Protein AF-A0A3S3ECY4-F1 (afdb_monomer_lite)

Radius of gyration: 15.75 Å; chains: 1; bounding box: 46×23×40 Å

Secondary structure (DSSP, 8-state):
------PPEEEEEEEEEEES---HHHHHHHHHHHHHHHHTT-TT--SSPEEEEEEEETTEEEEEEEEEEEEEEPP---

Organism: NCBI:txid1644129

Structure (mmCIF, N/CA/C/O backbone):
data_AF-A0A3S3ECY4-F1
#
_entry.id   AF-A0A3S3ECY4-F1
#
loop_
_atom_site.group_PDB
_atom_site.id
_atom_site.type_symbol
_atom_site.label_atom_id
_atom_site.label_alt_id
_atom_site.label_comp_id
_atom_site.label_asym_id
_atom_site.label_entity_id
_atom_site.label_seq_id
_atom_site.pdbx_PDB_ins_code
_atom_site.Cartn_x
_atom_site.Cartn_y
_atom_site.Cartn_z
_atom_site.occupancy
_atom_site.B_iso_or_equiv
_atom_site.auth_seq_id
_atom_site.auth_comp_id
_atom_site.auth_asym_id
_atom_site.auth_atom_id
_atom_site.pdbx_PDB_mod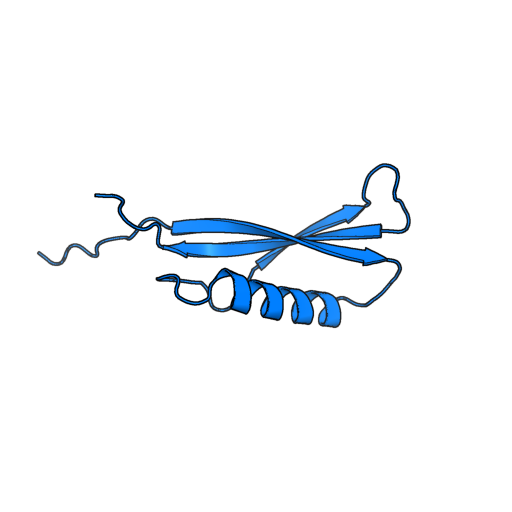el_num
ATOM 1 N N . MET A 1 1 ? 33.095 7.195 -22.790 1.00 43.12 1 MET A N 1
ATOM 2 C CA . MET A 1 1 ? 31.857 7.775 -22.236 1.00 43.12 1 MET A CA 1
AT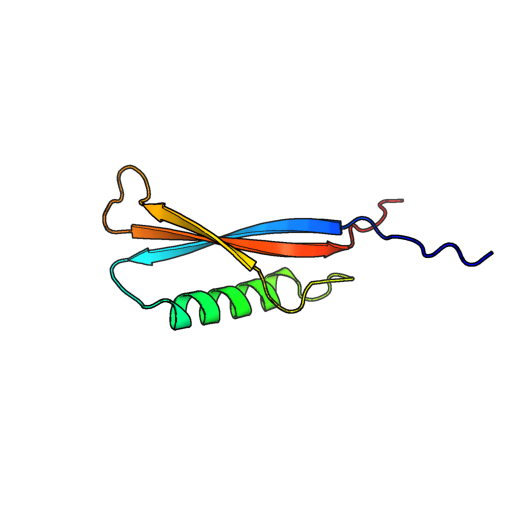OM 3 C C . MET A 1 1 ? 30.859 6.650 -22.035 1.00 43.12 1 MET A C 1
ATOM 5 O O . MET A 1 1 ? 30.366 6.123 -23.020 1.00 43.12 1 MET A O 1
ATOM 9 N N . ARG A 1 2 ? 30.615 6.236 -20.792 1.00 46.09 2 ARG A N 1
ATOM 10 C CA . ARG A 1 2 ? 29.347 5.610 -20.404 1.00 46.09 2 ARG A CA 1
ATOM 11 C C . ARG A 1 2 ? 28.739 6.603 -19.431 1.00 46.09 2 ARG A C 1
ATOM 13 O O . ARG A 1 2 ? 29.217 6.705 -18.309 1.00 46.09 2 ARG A O 1
ATOM 20 N N . GLY A 1 3 ? 27.850 7.451 -19.933 1.00 46.25 3 GLY A N 1
ATOM 21 C CA . GLY A 1 3 ? 26.923 8.126 -19.042 1.00 46.25 3 GLY A CA 1
ATOM 22 C C . GLY A 1 3 ? 25.961 7.041 -18.602 1.00 46.25 3 GLY A C 1
ATOM 23 O O . GLY A 1 3 ? 25.281 6.470 -19.450 1.00 46.25 3 GLY A O 1
ATOM 24 N N . ASP A 1 4 ? 25.999 6.680 -17.326 1.00 51.28 4 ASP A N 1
ATOM 25 C CA . ASP A 1 4 ? 24.835 6.068 -16.707 1.00 51.28 4 ASP A CA 1
ATOM 26 C C . ASP A 1 4 ? 23.736 7.122 -16.830 1.00 51.28 4 ASP A C 1
ATOM 28 O O . ASP A 1 4 ? 23.806 8.169 -16.184 1.00 51.28 4 ASP A O 1
ATOM 32 N N . ASP A 1 5 ? 22.804 6.909 -17.756 1.00 56.88 5 ASP A N 1
ATOM 33 C CA . ASP A 1 5 ? 21.613 7.738 -17.859 1.00 56.88 5 ASP A CA 1
ATOM 34 C C . ASP A 1 5 ? 20.809 7.462 -16.589 1.00 56.88 5 ASP A C 1
ATOM 36 O O . ASP A 1 5 ? 20.141 6.433 -16.450 1.00 56.88 5 ASP A O 1
ATOM 40 N N . ILE A 1 6 ? 20.989 8.318 -15.583 1.00 62.72 6 ILE A N 1
ATOM 41 C CA . ILE A 1 6 ? 20.211 8.268 -14.353 1.00 62.72 6 ILE A CA 1
ATOM 42 C C . ILE A 1 6 ? 18.811 8.723 -14.755 1.00 62.72 6 ILE A C 1
ATOM 44 O O . ILE A 1 6 ? 18.514 9.916 -14.720 1.00 62.72 6 ILE A O 1
ATOM 48 N N . MET A 1 7 ? 17.964 7.776 -15.168 1.00 67.19 7 MET A N 1
ATOM 49 C CA . MET A 1 7 ? 16.551 8.064 -15.384 1.00 67.19 7 MET A CA 1
ATOM 50 C C . MET A 1 7 ? 15.984 8.635 -14.086 1.00 67.19 7 MET A C 1
ATOM 52 O O . MET A 1 7 ? 16.145 8.052 -13.005 1.00 67.19 7 MET A O 1
ATOM 56 N N . ALA A 1 8 ? 15.356 9.806 -14.180 1.00 81.81 8 ALA A N 1
ATOM 57 C CA . ALA A 1 8 ? 14.696 10.396 -13.032 1.00 81.81 8 ALA A CA 1
ATOM 58 C C . ALA A 1 8 ? 13.588 9.446 -12.540 1.00 81.81 8 ALA A C 1
ATOM 60 O O . ALA A 1 8 ? 12.936 8.745 -13.312 1.00 81.81 8 ALA A O 1
ATOM 61 N N . LYS A 1 9 ? 13.416 9.368 -11.219 1.00 87.69 9 LYS A N 1
ATOM 62 C CA . LYS A 1 9 ? 12.395 8.526 -10.590 1.00 87.69 9 LYS A CA 1
ATOM 63 C C . LYS A 1 9 ? 11.219 9.391 -10.160 1.00 87.69 9 LYS A C 1
ATOM 65 O O . LYS A 1 9 ? 11.416 10.435 -9.543 1.00 87.69 9 LYS A O 1
ATOM 70 N N . SER A 1 10 ? 10.003 8.928 -10.422 1.00 93.50 10 SER A N 1
ATOM 71 C CA . SER A 1 10 ? 8.774 9.491 -9.862 1.00 93.50 10 SER A CA 1
ATOM 72 C C . SER A 1 10 ? 8.254 8.615 -8.727 1.00 93.50 10 SER A C 1
ATOM 74 O O . SER A 1 10 ? 8.360 7.389 -8.791 1.00 93.50 10 SER A O 1
ATOM 76 N N . ALA A 1 11 ? 7.683 9.240 -7.697 1.00 95.62 11 ALA A N 1
ATOM 77 C CA . ALA A 1 11 ? 7.022 8.553 -6.595 1.00 95.62 11 ALA A CA 1
ATOM 78 C C . ALA A 1 11 ? 5.503 8.532 -6.814 1.00 95.62 11 ALA A C 1
ATOM 80 O O . ALA A 1 11 ? 4.882 9.566 -7.058 1.00 95.62 11 ALA A O 1
ATOM 81 N N . ILE A 1 12 ? 4.900 7.355 -6.675 1.00 96.81 12 ILE A N 1
ATOM 82 C CA . ILE A 1 12 ? 3.452 7.173 -6.583 1.00 96.81 12 ILE A CA 1
ATOM 83 C C . ILE A 1 12 ? 3.132 6.859 -5.127 1.00 96.81 12 ILE A C 1
ATOM 85 O O . ILE A 1 12 ? 3.607 5.860 -4.584 1.00 96.81 12 ILE A O 1
ATOM 89 N N . THR A 1 13 ? 2.301 7.696 -4.512 1.00 97.88 13 THR A N 1
ATOM 90 C CA . THR A 1 13 ? 1.778 7.462 -3.166 1.00 97.88 13 THR A CA 1
ATOM 91 C C . THR A 1 13 ? 0.328 7.011 -3.229 1.00 97.88 13 THR A C 1
ATOM 93 O O . THR A 1 13 ? -0.447 7.463 -4.072 1.00 97.88 13 THR A O 1
ATOM 96 N N . PHE A 1 14 ? -0.037 6.088 -2.349 1.00 98.31 14 PHE A N 1
ATOM 97 C CA . PHE A 1 14 ? -1.404 5.604 -2.209 1.00 98.31 14 PHE A CA 1
ATOM 98 C C . PHE A 1 14 ? -1.655 5.157 -0.772 1.00 98.31 14 PHE A C 1
ATOM 100 O O . PHE A 1 14 ? -0.723 4.783 -0.060 1.00 98.31 14 PHE A O 1
ATOM 107 N N . ASP A 1 15 ? -2.917 5.187 -0.358 1.00 97.94 15 ASP A N 1
ATOM 108 C CA . ASP A 1 15 ? -3.320 4.826 0.996 1.00 97.94 15 ASP A CA 1
ATOM 109 C C . ASP A 1 15 ? -4.149 3.532 0.967 1.00 97.94 15 ASP A C 1
ATOM 111 O O . ASP A 1 15 ? -5.060 3.381 0.150 1.00 97.94 15 ASP A O 1
ATOM 115 N N . VAL A 1 16 ? -3.845 2.601 1.870 1.00 97.81 16 VAL A N 1
ATOM 116 C CA . VAL A 1 16 ? -4.716 1.465 2.202 1.00 97.81 16 VAL A CA 1
ATOM 117 C C . VAL A 1 16 ? -5.454 1.820 3.483 1.00 97.81 16 VAL A C 1
ATOM 119 O O . VAL A 1 16 ? -4.821 2.165 4.477 1.00 97.81 16 VAL A O 1
ATOM 122 N N . VAL A 1 17 ? -6.784 1.762 3.461 1.00 96.38 17 VAL A N 1
ATOM 123 C CA . VAL A 1 17 ? -7.618 2.146 4.604 1.00 96.38 17 VAL A CA 1
ATOM 124 C C . VAL A 1 17 ? -8.244 0.904 5.219 1.00 96.38 17 VAL A C 1
ATOM 126 O O . VAL A 1 17 ? -8.972 0.179 4.543 1.00 96.38 17 VAL A O 1
ATOM 129 N N . GLU A 1 18 ? -7.988 0.683 6.504 1.00 95.44 18 GLU A N 1
ATOM 130 C CA . GLU A 1 18 ? -8.631 -0.371 7.284 1.00 95.44 18 GLU A CA 1
ATOM 131 C C . GLU A 1 18 ? -9.754 0.184 8.161 1.00 95.44 18 GLU A C 1
ATOM 133 O O . GLU A 1 18 ? -9.752 1.359 8.536 1.00 95.44 18 GLU A O 1
ATOM 138 N N . ARG A 1 19 ? -10.724 -0.676 8.490 1.00 94.38 19 ARG A N 1
ATOM 139 C CA . ARG A 1 19 ? -11.777 -0.402 9.472 1.00 94.38 19 ARG A CA 1
ATOM 140 C C . ARG A 1 19 ? -11.705 -1.454 10.572 1.00 94.38 19 ARG A C 1
ATOM 142 O O . ARG A 1 19 ? -12.056 -2.607 10.330 1.00 94.38 19 ARG A O 1
ATOM 149 N N . GLY A 1 20 ? -11.337 -1.039 11.781 1.00 85.44 20 GLY A N 1
ATOM 150 C CA . GLY A 1 20 ? -10.956 -1.976 12.844 1.00 85.44 20 GLY A CA 1
ATOM 151 C C . GLY A 1 20 ? -9.561 -2.568 12.616 1.00 85.44 20 GLY A C 1
ATOM 152 O O . GLY A 1 20 ? -8.848 -2.124 11.726 1.00 85.44 20 GLY A O 1
ATOM 153 N N . ASP A 1 21 ? -9.178 -3.546 13.436 1.00 88.50 21 ASP A N 1
ATOM 154 C CA . ASP A 1 21 ? -7.863 -4.196 13.358 1.00 88.50 21 ASP A CA 1
ATOM 155 C C . ASP A 1 21 ? -7.899 -5.345 12.341 1.00 88.50 21 ASP A C 1
ATOM 157 O O . ASP A 1 21 ? -8.460 -6.409 12.615 1.00 88.50 21 ASP A O 1
ATOM 161 N N . VAL A 1 22 ? -7.357 -5.102 11.143 1.00 90.06 22 VAL A N 1
ATOM 162 C CA . VAL A 1 22 ? -7.243 -6.112 10.075 1.00 90.06 22 VAL A CA 1
ATOM 163 C C . VAL A 1 22 ? -5.893 -6.839 10.148 1.00 90.06 22 VAL A C 1
ATOM 165 O O . VAL A 1 22 ? -5.765 -7.976 9.691 1.00 90.06 22 VAL A O 1
ATOM 168 N N . GLY A 1 23 ? -4.896 -6.221 10.782 1.00 93.12 23 GLY A N 1
ATOM 169 C CA . GLY A 1 23 ? -3.557 -6.764 10.958 1.00 93.12 23 GLY A CA 1
ATOM 170 C C . GLY A 1 23 ? -2.575 -6.342 9.860 1.00 93.12 23 GLY A C 1
ATOM 171 O O . GLY A 1 23 ? -2.846 -6.380 8.661 1.00 93.12 23 GLY A O 1
ATOM 172 N N . THR A 1 24 ? -1.361 -5.992 10.288 1.00 94.75 24 THR A N 1
ATOM 173 C CA . THR A 1 24 ? -0.294 -5.421 9.446 1.00 94.75 24 THR A CA 1
ATOM 174 C C . THR A 1 24 ? 0.050 -6.246 8.201 1.00 94.75 24 THR A C 1
ATOM 176 O O . THR A 1 24 ? 0.341 -5.670 7.152 1.00 94.75 24 THR A O 1
ATOM 179 N N . GLU A 1 25 ? 0.054 -7.579 8.291 1.00 96.75 25 GLU A N 1
ATOM 180 C CA . GLU A 1 25 ? 0.435 -8.440 7.161 1.00 96.75 25 GLU A CA 1
ATOM 181 C C . GLU A 1 25 ? -0.591 -8.413 6.026 1.00 96.75 25 GLU A C 1
ATOM 183 O O . GLU A 1 25 ? -0.201 -8.403 4.857 1.00 96.75 25 GLU A O 1
ATOM 188 N N . GLU A 1 26 ? -1.879 -8.313 6.358 1.00 97.56 26 GLU A N 1
ATOM 189 C CA . GLU A 1 26 ? -2.958 -8.206 5.375 1.00 97.56 26 GLU A CA 1
ATOM 190 C C . GLU A 1 26 ? -2.875 -6.863 4.636 1.00 97.56 26 GLU A C 1
ATOM 192 O O . GLU A 1 26 ? -2.903 -6.814 3.406 1.00 97.56 26 GLU A O 1
ATOM 197 N N . ILE A 1 27 ? -2.633 -5.773 5.375 1.00 98.06 27 ILE A N 1
ATOM 198 C CA . ILE A 1 27 ? -2.408 -4.436 4.806 1.00 98.06 27 ILE A CA 1
ATOM 199 C C . ILE A 1 27 ? -1.203 -4.431 3.861 1.00 98.06 27 ILE A C 1
ATOM 201 O O . ILE A 1 27 ? -1.275 -3.885 2.758 1.00 98.06 27 ILE A O 1
ATOM 205 N N . ARG A 1 28 ? -0.092 -5.071 4.251 1.00 97.88 28 ARG A N 1
ATOM 206 C CA . ARG A 1 28 ? 1.091 -5.208 3.384 1.00 97.88 28 ARG A CA 1
ATOM 207 C C . ARG A 1 28 ? 0.805 -6.064 2.155 1.00 97.88 28 ARG A C 1
ATOM 209 O O . ARG A 1 28 ? 1.315 -5.750 1.082 1.00 97.88 28 ARG A O 1
ATOM 216 N N . GLY A 1 29 ? 0.024 -7.133 2.302 1.00 98.06 29 GLY A N 1
ATOM 217 C CA . GLY A 1 29 ? -0.440 -7.970 1.198 1.00 98.06 29 GLY A CA 1
ATOM 218 C C . GLY A 1 29 ? -1.205 -7.156 0.166 1.00 98.06 29 GLY A C 1
ATOM 219 O O . GLY A 1 29 ? -0.776 -7.068 -0.985 1.00 98.06 29 GLY A O 1
ATOM 220 N N . LEU A 1 30 ? -2.252 -6.467 0.615 1.00 98.06 30 LEU A N 1
ATOM 221 C CA . LEU A 1 30 ? -3.082 -5.626 -0.238 1.00 98.06 30 LEU A CA 1
ATOM 222 C C . LEU A 1 30 ? -2.277 -4.493 -0.891 1.00 98.06 30 LEU A C 1
ATOM 224 O O . LEU A 1 30 ? -2.427 -4.237 -2.084 1.00 98.06 30 LEU A O 1
ATOM 228 N N . ALA A 1 31 ? -1.361 -3.857 -0.154 1.00 98.56 31 ALA A N 1
ATOM 229 C CA . ALA A 1 31 ? -0.490 -2.826 -0.711 1.00 98.56 31 ALA A CA 1
ATOM 230 C C . ALA A 1 31 ? 0.417 -3.359 -1.833 1.00 98.56 31 ALA A C 1
ATOM 232 O O . ALA A 1 31 ? 0.602 -2.679 -2.843 1.00 98.56 31 ALA A O 1
ATOM 233 N N . ARG A 1 32 ? 0.962 -4.579 -1.701 1.00 98.56 32 ARG A N 1
ATOM 234 C CA . ARG A 1 32 ? 1.750 -5.222 -2.770 1.00 98.56 32 ARG A CA 1
ATOM 235 C C . ARG A 1 32 ? 0.907 -5.517 -4.008 1.00 98.56 32 ARG A C 1
ATOM 237 O O . ARG A 1 32 ? 1.412 -5.387 -5.121 1.00 98.56 32 ARG A O 1
ATOM 244 N N . ASP A 1 33 ? -0.346 -5.915 -3.833 1.00 98.44 33 ASP A N 1
ATOM 245 C CA . ASP A 1 33 ? -1.241 -6.222 -4.952 1.00 98.44 33 A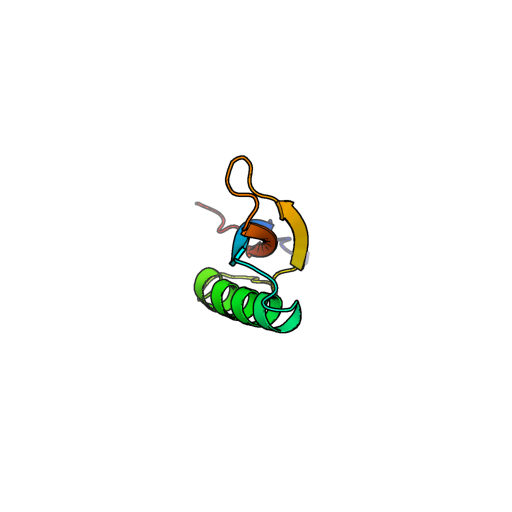SP A CA 1
ATOM 246 C C . ASP A 1 33 ? -1.673 -4.951 -5.690 1.00 98.44 33 ASP A C 1
ATOM 248 O O . ASP A 1 33 ? -1.595 -4.895 -6.919 1.00 98.44 33 ASP A O 1
ATOM 252 N N . ILE A 1 34 ? -2.007 -3.890 -4.948 1.00 98.31 34 ILE A N 1
ATOM 253 C CA . ILE A 1 34 ? -2.272 -2.557 -5.508 1.00 98.31 34 ILE A CA 1
ATOM 254 C C . ILE A 1 34 ? -1.043 -2.042 -6.257 1.00 98.31 34 ILE A C 1
ATOM 256 O O . ILE A 1 34 ? -1.161 -1.573 -7.387 1.00 98.31 34 ILE A O 1
ATOM 260 N N . TRP A 1 35 ? 0.149 -2.165 -5.669 1.00 98.38 35 TRP A N 1
ATOM 261 C CA . TRP A 1 35 ? 1.374 -1.720 -6.322 1.00 98.38 35 TRP A CA 1
ATOM 262 C C . TRP A 1 35 ? 1.645 -2.466 -7.623 1.00 98.38 35 TRP A C 1
ATOM 264 O O . TRP A 1 35 ? 1.941 -1.821 -8.622 1.00 98.38 35 TRP A O 1
ATOM 274 N N . ARG A 1 36 ? 1.494 -3.798 -7.642 1.00 98.00 36 ARG A N 1
ATOM 275 C CA . ARG A 1 36 ? 1.640 -4.600 -8.867 1.00 98.00 36 ARG A CA 1
ATOM 276 C C . ARG A 1 36 ? 0.693 -4.139 -9.974 1.00 98.00 36 ARG A C 1
ATOM 278 O O . ARG A 1 36 ? 1.093 -4.127 -11.132 1.00 98.00 36 ARG A O 1
ATOM 285 N N . ALA A 1 37 ? -0.527 -3.728 -9.630 1.00 97.56 37 ALA A N 1
ATOM 286 C CA . ALA A 1 37 ? -1.466 -3.164 -10.595 1.0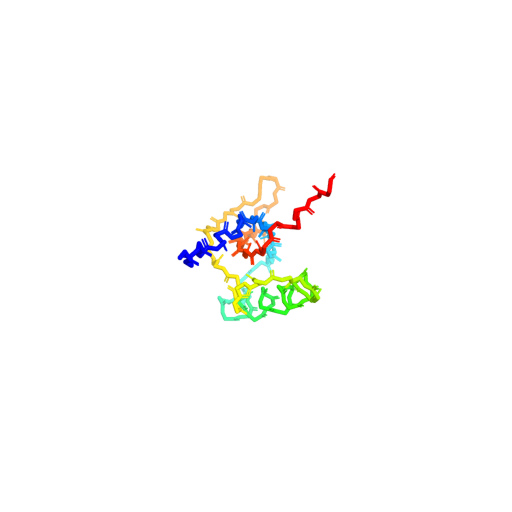0 97.56 37 ALA A CA 1
ATOM 287 C C . ALA A 1 37 ? -1.058 -1.751 -11.061 1.00 97.56 37 ALA A C 1
ATOM 289 O O . ALA A 1 37 ? -1.109 -1.465 -12.254 1.00 97.56 37 ALA A O 1
ATOM 290 N N . LEU A 1 38 ? -0.626 -0.875 -10.146 1.00 96.00 38 LEU A N 1
ATOM 291 C CA . LEU A 1 38 ? -0.231 0.507 -10.458 1.00 96.00 38 LEU A CA 1
ATOM 292 C C . LEU A 1 38 ? 1.060 0.601 -11.282 1.00 96.00 38 LEU A C 1
ATOM 294 O O . LEU A 1 38 ? 1.193 1.493 -12.125 1.00 96.00 38 LEU A O 1
ATOM 298 N N . SER A 1 39 ? 2.013 -0.293 -11.021 1.00 96.12 39 SER A N 1
ATOM 299 C CA . SER A 1 39 ? 3.334 -0.303 -11.647 1.00 96.12 39 SER A CA 1
ATOM 300 C C . SER A 1 39 ? 3.417 -1.177 -12.899 1.00 96.12 39 SER A C 1
ATOM 302 O O . SER A 1 39 ? 4.434 -1.151 -13.592 1.00 96.12 39 SER A O 1
ATOM 304 N N . ALA A 1 40 ? 2.353 -1.917 -13.233 1.00 95.25 40 ALA A N 1
ATOM 305 C CA . ALA A 1 40 ? 2.308 -2.760 -14.420 1.00 95.25 40 ALA A CA 1
ATOM 306 C C . ALA A 1 40 ? 2.651 -1.960 -15.689 1.00 95.25 40 ALA A C 1
ATOM 308 O O . ALA A 1 40 ? 2.015 -0.955 -16.005 1.00 95.25 40 ALA A O 1
ATOM 309 N N . GLY A 1 41 ? 3.670 -2.422 -16.419 1.00 91.88 41 GLY A N 1
ATOM 310 C CA . GLY A 1 41 ? 4.133 -1.787 -17.655 1.00 91.88 41 GLY A CA 1
ATOM 311 C C . GLY A 1 41 ? 4.947 -0.503 -17.466 1.00 91.88 41 GLY A C 1
ATOM 312 O O . GLY A 1 41 ? 5.318 0.107 -18.464 1.00 91.88 41 GLY A O 1
ATOM 313 N N . ARG A 1 42 ? 5.251 -0.091 -16.228 1.00 92.19 42 ARG A N 1
ATOM 314 C CA . ARG A 1 42 ? 6.069 1.097 -15.951 1.00 92.19 42 ARG A CA 1
ATOM 315 C C . ARG A 1 42 ? 7.540 0.718 -15.770 1.00 92.19 42 ARG A C 1
ATOM 317 O O . ARG A 1 42 ? 7.865 -0.180 -14.993 1.00 92.19 42 ARG A O 1
ATOM 324 N N . GLY A 1 43 ? 8.425 1.417 -16.480 1.00 92.25 43 GLY A N 1
ATOM 325 C CA . GLY A 1 43 ? 9.874 1.242 -16.369 1.00 92.25 43 GLY A CA 1
ATOM 326 C C . GLY A 1 43 ? 10.377 1.506 -14.950 1.00 92.25 43 GLY A C 1
ATOM 327 O O . GLY A 1 43 ? 9.831 2.347 -14.234 1.00 92.25 43 GLY A O 1
ATOM 328 N N . GLY A 1 44 ? 11.382 0.738 -14.522 1.00 93.19 44 GLY A N 1
ATOM 329 C CA . GLY A 1 44 ? 12.108 0.980 -13.274 1.00 93.19 44 GLY A CA 1
ATOM 330 C C . GLY A 1 44 ? 11.259 0.979 -12.005 1.00 93.19 44 GLY A C 1
ATOM 331 O O . GLY A 1 44 ? 11.671 1.593 -11.013 1.00 93.19 44 GLY A O 1
ATOM 332 N N . ALA A 1 45 ? 10.102 0.316 -12.039 1.00 95.75 45 ALA A N 1
ATOM 333 C CA . ALA A 1 45 ? 9.263 0.108 -10.875 1.00 95.75 45 ALA A CA 1
ATOM 334 C C . ALA A 1 45 ? 10.043 -0.603 -9.759 1.00 95.75 45 ALA A C 1
ATOM 336 O O . ALA A 1 45 ? 10.725 -1.596 -10.012 1.00 95.75 45 ALA A O 1
ATOM 337 N N . CYS A 1 46 ? 9.937 -0.119 -8.521 1.00 96.06 46 CYS A N 1
ATOM 338 C CA . CYS A 1 46 ? 10.456 -0.865 -7.375 1.00 96.06 46 CYS A CA 1
ATOM 339 C C . CYS A 1 46 ? 9.663 -2.168 -7.158 1.00 96.06 46 CYS A C 1
ATOM 341 O O . CYS A 1 46 ? 8.484 -2.241 -7.499 1.00 96.06 46 CYS A O 1
ATOM 343 N N . ASP A 1 47 ? 10.274 -3.187 -6.549 1.00 95.56 47 ASP A N 1
ATOM 344 C CA . ASP A 1 47 ? 9.631 -4.506 -6.387 1.00 95.56 47 ASP A CA 1
ATOM 345 C C . ASP A 1 47 ? 8.360 -4.455 -5.526 1.00 95.56 47 ASP A C 1
ATOM 347 O O . ASP A 1 47 ? 7.364 -5.127 -5.795 1.00 95.56 47 ASP A O 1
ATOM 351 N N . GLN A 1 48 ? 8.390 -3.645 -4.468 1.00 97.06 48 GLN A N 1
ATOM 352 C CA . GLN A 1 48 ? 7.280 -3.475 -3.540 1.00 97.06 48 GLN A CA 1
ATOM 353 C C . GLN A 1 48 ? 7.233 -2.041 -3.009 1.00 97.06 48 GLN A C 1
ATOM 355 O O . GLN A 1 48 ? 8.280 -1.396 -2.897 1.00 97.06 48 GLN A O 1
ATOM 360 N N . PRO A 1 49 ? 6.043 -1.542 -2.653 1.00 98.25 49 PRO A N 1
ATOM 361 C CA . PRO A 1 49 ? 5.902 -0.206 -2.112 1.00 98.25 49 PRO A CA 1
ATOM 362 C C . PRO A 1 49 ? 6.379 -0.176 -0.652 1.00 98.25 49 PRO A C 1
ATOM 364 O O . PRO A 1 49 ? 6.221 -1.136 0.110 1.00 98.25 49 PRO A O 1
ATOM 367 N N . ARG A 1 50 ? 6.947 0.950 -0.233 1.00 98.25 50 ARG A N 1
ATOM 368 C CA . ARG A 1 50 ? 7.384 1.205 1.140 1.00 98.25 50 ARG A CA 1
ATOM 369 C C . ARG A 1 50 ? 6.229 1.762 1.967 1.00 98.25 50 ARG A C 1
ATOM 371 O O . ARG A 1 50 ? 5.564 2.695 1.539 1.00 98.25 50 ARG A O 1
ATOM 378 N N . TRP A 1 51 ? 6.044 1.245 3.180 1.00 98.38 51 TRP A N 1
ATOM 379 C CA . TRP A 1 51 ? 5.144 1.844 4.172 1.00 98.38 51 TRP A CA 1
ATOM 380 C C . TRP A 1 51 ? 5.776 3.122 4.732 1.00 98.38 51 TRP A C 1
ATOM 382 O O . TRP A 1 51 ? 6.876 3.072 5.281 1.00 98.38 51 TRP A O 1
ATOM 392 N N . ILE A 1 52 ? 5.085 4.252 4.601 1.00 98.31 52 ILE A N 1
ATOM 393 C CA . ILE A 1 52 ? 5.554 5.571 5.036 1.00 98.31 52 ILE A CA 1
ATOM 394 C C . ILE A 1 52 ? 5.065 5.906 6.441 1.00 98.31 52 ILE A C 1
ATOM 396 O O . ILE A 1 52 ? 5.870 6.160 7.333 1.00 98.31 52 ILE A O 1
ATOM 400 N N . ASN A 1 53 ? 3.749 5.919 6.647 1.00 97.50 53 ASN A N 1
ATOM 401 C CA . ASN A 1 53 ? 3.140 6.210 7.939 1.00 97.50 53 ASN A CA 1
ATOM 402 C C . ASN A 1 53 ? 1.724 5.632 8.029 1.00 97.50 53 ASN A C 1
ATOM 404 O O . ASN A 1 53 ? 1.192 5.091 7.060 1.00 97.50 53 ASN A O 1
ATOM 408 N N . SER A 1 54 ? 1.145 5.731 9.221 1.00 97.06 54 SER A N 1
ATOM 409 C CA . SER A 1 54 ? -0.256 5.414 9.475 1.00 97.06 54 SER A CA 1
ATOM 410 C C . SER A 1 54 ? -0.886 6.538 10.277 1.00 97.06 54 SER A C 1
ATOM 412 O O . SER A 1 54 ? -0.209 7.157 11.100 1.00 97.06 54 SER A O 1
ATOM 414 N N . GLY A 1 55 ? -2.177 6.773 10.081 1.00 95.12 55 GLY A N 1
ATOM 415 C CA . GLY A 1 55 ? -2.901 7.774 10.851 1.00 95.12 55 GLY A CA 1
ATOM 416 C C . GLY A 1 55 ? -4.404 7.567 10.818 1.00 95.12 55 GLY A C 1
ATOM 417 O O . GLY A 1 55 ? -4.956 7.019 9.866 1.00 95.12 55 GLY A O 1
ATOM 418 N N . SER A 1 56 ? -5.066 8.017 11.879 1.00 93.81 56 SER A N 1
ATOM 419 C CA . SER A 1 56 ? -6.523 8.083 11.921 1.00 93.81 56 SER A CA 1
ATOM 4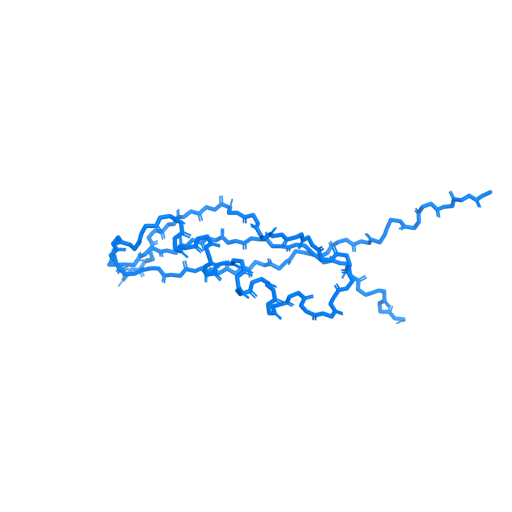20 C C . SER A 1 56 ? -7.036 9.108 10.916 1.00 93.81 56 SER A C 1
ATOM 422 O O . SER A 1 56 ? -6.434 10.168 10.729 1.00 93.81 56 SER A O 1
ATOM 424 N N . ILE A 1 57 ? -8.174 8.808 10.300 1.00 92.12 57 ILE A N 1
ATOM 425 C CA . ILE A 1 57 ? -8.845 9.730 9.385 1.00 92.12 57 ILE A CA 1
ATOM 426 C C . ILE A 1 57 ? -9.733 10.676 10.205 1.00 92.12 57 ILE A C 1
ATOM 428 O O . ILE A 1 57 ? -10.526 10.231 11.041 1.00 92.12 57 ILE A O 1
ATOM 432 N N . THR A 1 58 ? -9.595 11.987 9.984 1.00 91.19 58 THR A N 1
ATOM 433 C CA . THR A 1 58 ? -10.435 13.011 10.627 1.00 91.19 58 THR A CA 1
ATOM 434 C C . THR A 1 58 ? -11.913 12.728 10.353 1.00 91.19 58 THR A C 1
ATOM 436 O O . THR A 1 58 ? -12.277 12.360 9.241 1.00 91.19 58 THR A O 1
ATOM 439 N N . ASP A 1 59 ? -12.751 12.849 11.384 1.00 89.31 59 ASP A N 1
ATOM 440 C CA . ASP A 1 59 ? -14.195 12.559 11.347 1.00 89.31 59 ASP A CA 1
ATOM 441 C C . ASP A 1 59 ? -14.576 11.098 11.026 1.00 89.31 59 ASP A C 1
ATOM 443 O O . ASP A 1 59 ? -15.754 10.768 10.892 1.00 89.31 59 ASP A O 1
ATOM 447 N N . ALA A 1 60 ? -13.597 10.189 10.978 1.00 88.62 60 ALA A N 1
ATOM 448 C CA . ALA A 1 60 ? -13.790 8.772 10.692 1.00 88.62 60 ALA A CA 1
ATOM 449 C C . ALA A 1 60 ? -12.884 7.906 11.589 1.00 88.62 60 ALA A C 1
ATOM 451 O O . ALA A 1 60 ? -12.098 7.090 11.117 1.00 88.62 60 ALA A O 1
ATOM 452 N N . SER A 1 61 ? -13.016 8.062 12.911 1.00 83.75 61 SER A N 1
ATOM 453 C CA . SER A 1 61 ? -12.140 7.435 13.922 1.00 83.75 61 SER A CA 1
ATOM 454 C C . SER A 1 61 ? -12.119 5.902 13.920 1.00 83.75 61 SER A C 1
ATOM 456 O O . SER A 1 61 ? -11.200 5.305 14.472 1.00 83.75 61 SER A O 1
ATOM 458 N N . ALA A 1 62 ? -13.106 5.258 13.294 1.00 91.12 62 ALA A N 1
ATOM 459 C CA . ALA A 1 62 ? -13.124 3.810 13.091 1.00 91.12 62 ALA A CA 1
ATOM 460 C C . ALA A 1 62 ? -12.148 3.331 11.997 1.00 91.12 62 ALA A C 1
ATOM 462 O O . ALA A 1 62 ? -12.042 2.122 11.784 1.00 91.12 62 ALA A O 1
ATOM 463 N N . TYR A 1 63 ? -11.488 4.258 11.295 1.00 94.50 63 TYR A N 1
ATOM 464 C CA . TYR A 1 63 ? -10.610 3.983 10.168 1.00 94.50 63 TYR A CA 1
ATOM 465 C C . TYR A 1 63 ? -9.185 4.466 10.422 1.00 94.50 63 TYR A C 1
ATOM 467 O O . TYR A 1 63 ? -8.952 5.545 10.979 1.00 94.50 63 TYR A O 1
ATOM 475 N N . ILE A 1 64 ? -8.233 3.676 9.939 1.00 96.19 64 ILE A N 1
ATOM 476 C CA . ILE A 1 64 ? -6.815 4.017 9.904 1.00 96.19 64 ILE A CA 1
ATOM 477 C C . ILE A 1 64 ? -6.374 3.957 8.444 1.00 96.19 64 ILE A C 1
ATOM 479 O O . ILE A 1 64 ? -6.651 2.990 7.738 1.00 96.19 64 ILE A O 1
ATOM 483 N N . ALA A 1 65 ? -5.720 5.015 7.977 1.00 97.00 65 ALA A N 1
ATOM 484 C CA . ALA A 1 65 ? -5.065 5.043 6.679 1.00 97.00 65 ALA A CA 1
ATOM 485 C C . ALA A 1 65 ? -3.593 4.663 6.842 1.00 97.00 65 ALA A C 1
ATOM 487 O O . ALA A 1 65 ? -2.909 5.182 7.726 1.00 97.00 65 ALA A O 1
ATOM 488 N N . HIS A 1 66 ? -3.101 3.800 5.961 1.00 98.06 66 HIS A N 1
ATOM 489 C CA . HIS A 1 66 ? -1.705 3.394 5.863 1.00 98.06 66 HIS A CA 1
ATOM 490 C C . HIS A 1 66 ? -1.148 3.871 4.532 1.00 98.06 66 HIS A C 1
ATOM 492 O O . HIS A 1 66 ? -1.572 3.401 3.474 1.00 98.06 66 HIS A O 1
ATOM 498 N N . ARG A 1 67 ? -0.201 4.805 4.580 1.00 98.50 67 ARG A N 1
ATOM 499 C CA . ARG A 1 67 ? 0.399 5.374 3.379 1.00 98.50 67 ARG A CA 1
ATOM 500 C C . ARG A 1 67 ? 1.533 4.513 2.871 1.00 98.50 67 ARG A C 1
ATOM 502 O O . ARG A 1 67 ? 2.475 4.211 3.608 1.00 98.50 67 ARG A O 1
ATOM 509 N N . PHE A 1 68 ? 1.484 4.224 1.583 1.00 98.69 68 PHE A N 1
ATOM 510 C CA . PHE A 1 68 ? 2.509 3.522 0.841 1.00 98.69 68 PHE A CA 1
ATOM 511 C C . PHE A 1 68 ? 3.069 4.392 -0.280 1.00 98.69 68 PHE A C 1
ATOM 513 O O . PHE A 1 68 ? 2.390 5.264 -0.819 1.00 98.69 68 PHE A O 1
ATOM 520 N N . GLU A 1 69 ? 4.325 4.145 -0.626 1.00 98.69 69 GLU A N 1
ATOM 521 C CA . GLU A 1 69 ? 5.042 4.835 -1.693 1.00 98.69 69 GLU A CA 1
ATOM 522 C C . GLU A 1 69 ? 5.817 3.820 -2.526 1.00 98.69 69 GLU A C 1
ATOM 524 O O . GLU A 1 69 ? 6.614 3.052 -1.988 1.00 98.69 69 GLU A O 1
ATOM 529 N N . GLY A 1 70 ? 5.599 3.822 -3.835 1.00 98.12 70 GLY A N 1
ATOM 530 C CA . GLY A 1 70 ? 6.442 3.108 -4.786 1.00 98.12 70 GLY A CA 1
ATOM 531 C C . GLY A 1 70 ? 7.063 4.077 -5.784 1.00 98.12 70 GLY A C 1
ATOM 532 O O . GLY A 1 70 ? 6.562 5.184 -5.980 1.00 98.12 70 GLY A O 1
ATOM 533 N N . THR A 1 71 ? 8.165 3.678 -6.412 1.00 97.50 71 THR A N 1
ATOM 534 C CA . THR A 1 71 ? 8.861 4.496 -7.412 1.00 97.50 71 THR A CA 1
ATOM 535 C C . THR A 1 71 ? 8.804 3.853 -8.786 1.00 97.50 71 THR A C 1
ATOM 537 O O . THR A 1 71 ? 8.761 2.631 -8.895 1.00 97.50 71 THR A O 1
ATOM 540 N N . ILE A 1 72 ? 8.803 4.683 -9.824 1.00 95.94 72 ILE A N 1
ATOM 541 C CA . ILE A 1 72 ? 8.891 4.312 -11.243 1.00 95.94 72 ILE A CA 1
ATOM 542 C C . ILE A 1 72 ? 9.888 5.238 -11.937 1.00 95.94 72 ILE A C 1
ATOM 544 O O . ILE A 1 72 ? 10.184 6.311 -11.411 1.00 95.94 72 ILE A O 1
ATOM 548 N N . ASP A 1 73 ? 10.372 4.873 -13.117 1.00 93.81 73 ASP A N 1
ATOM 549 C CA . ASP A 1 73 ? 11.039 5.828 -14.002 1.00 93.81 73 ASP A CA 1
ATOM 550 C C . ASP A 1 73 ? 10.030 6.886 -14.468 1.00 93.81 73 ASP A C 1
ATOM 552 O O . ASP A 1 73 ? 8.861 6.588 -14.736 1.00 93.81 73 ASP A O 1
ATOM 556 N N . THR A 1 74 ? 10.464 8.139 -14.547 1.00 84.06 74 THR A N 1
ATOM 557 C CA . THR A 1 74 ? 9.757 9.147 -15.333 1.00 84.06 74 THR A CA 1
ATOM 558 C C . THR A 1 74 ? 10.011 8.853 -16.799 1.00 84.06 74 THR A C 1
ATOM 560 O O . THR A 1 74 ? 11.168 8.775 -17.208 1.00 84.06 74 THR A O 1
ATOM 563 N N . GLU A 1 75 ? 8.954 8.719 -17.595 1.00 69.69 75 GLU A N 1
ATOM 564 C CA . GLU A 1 75 ? 9.121 8.774 -19.044 1.00 69.69 75 GLU A CA 1
ATOM 565 C C . GLU A 1 75 ? 9.660 10.167 -19.391 1.00 69.69 75 GLU A C 1
ATOM 567 O O . GLU A 1 75 ? 9.032 11.171 -19.039 1.00 69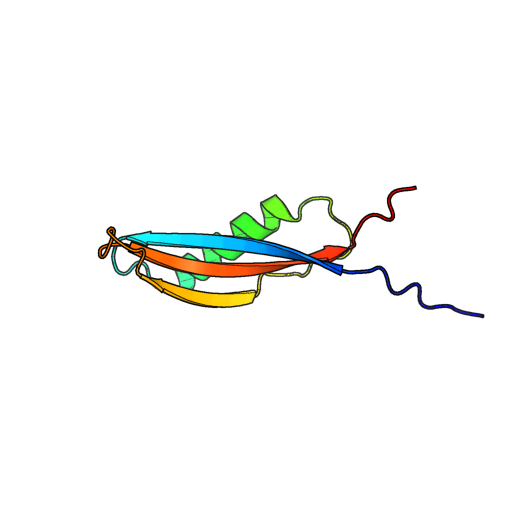.69 75 GLU A O 1
ATOM 572 N N . ASP A 1 76 ? 10.831 10.228 -20.036 1.00 54.94 76 ASP A N 1
ATOM 573 C CA . ASP A 1 76 ? 11.272 11.434 -20.736 1.00 54.94 76 ASP A CA 1
ATOM 574 C C . ASP A 1 76 ? 10.172 11.766 -21.745 1.00 54.94 76 ASP A C 1
ATOM 576 O O . ASP A 1 76 ? 10.013 11.102 -22.772 1.00 54.94 76 ASP A O 1
ATOM 580 N N . SER A 1 77 ? 9.327 12.736 -21.401 1.00 43.22 77 SER A N 1
ATOM 581 C CA . SER A 1 77 ? 8.395 13.291 -22.370 1.00 43.22 77 SER A CA 1
ATOM 582 C C . SER A 1 77 ? 9.238 13.998 -23.438 1.00 43.22 77 SER A C 1
ATOM 584 O O . SER A 1 77 ? 10.093 14.800 -23.055 1.00 43.22 77 SER A O 1
ATOM 586 N N . PRO A 1 78 ? 9.054 13.683 -24.733 1.00 49.56 78 PRO A N 1
ATOM 587 C CA . PRO A 1 78 ? 9.838 14.272 -25.817 1.00 49.56 78 PRO A CA 1
ATOM 588 C C . PRO A 1 78 ? 9.679 15.793 -25.923 1.00 49.56 78 PRO A C 1
ATOM 590 O O . PRO A 1 78 ? 8.604 16.317 -25.541 1.00 49.56 78 PRO A O 1
#

pLDDT: mean 89.18, std 15.22, range [43.12, 98.69]

Foldseek 3Di:
DDDPPPQDKDKDKDKDKDQAPPDDVVSQVVQQVVLCVVCVPFAPKDNGWDWDDKDADPVHNRMIIIMTMIMGGDPPDD

Sequence (78 aa):
MRGDDIMAKSAITFDVVERGDVGTEEIRGLARDIWRALSAGRGGACDQPRWINSGSITDASAYIAHRFEGTIDTEDSP